Protein AF-A0A2S6AZV9-F1 (afdb_monomer_lite)

Foldseek 3Di:
DDDPCPVVVVLVCLLVVLLVQLLVQQVVLLVCLVVDDPVCNVVSVVVLVVVLVVQCVVCVVPVSSSCSRNCNNPVSNVVSVD

Radius of gyration: 15.21 Å; chains: 1; bounding box: 46×19×39 Å

Secondary structure (DSSP, 8-state):
-PPTTHHHHHHHHHHHHHHHHHHHHHHHHHHHHTTS-HHHHHHHHHHHHHHHHHHHHHHTTSHHHHHHHHHHHHHHHHHHH-

Sequence (82 aa):
RGRPGAGSRWLRQMVTGNIASGTLWGLPFAYWTFFVPLEYQFFFIVVLFGLGTGAIYSNYMVLPAVYGFVMPTFAPPFIALA

Structure (mmCIF, N/CA/C/O backbone):
data_AF-A0A2S6AZV9-F1
#
_entry.id   AF-A0A2S6AZV9-F1
#
loop_
_atom_site.group_PDB
_atom_site.id
_atom_site.type_symbol
_atom_site.label_atom_id
_atom_site.label_alt_id
_atom_site.label_comp_id
_atom_site.label_asym_id
_atom_site.label_entity_id
_atom_site.label_seq_id
_atom_site.pdbx_PDB_ins_code
_atom_site.Cartn_x
_atom_site.Cartn_y
_atom_site.Cartn_z
_atom_site.occupancy
_atom_site.B_iso_or_equiv
_atom_site.auth_seq_id
_atom_site.auth_comp_id
_atom_site.auth_asym_id
_atom_site.auth_atom_id
_atom_site.pdbx_PDB_model_num
ATOM 1 N N . ARG A 1 1 ? -32.127 6.459 20.507 1.00 48.72 1 ARG A N 1
ATOM 2 C CA . ARG A 1 1 ? -31.957 4.982 20.485 1.00 48.72 1 ARG A CA 1
ATOM 3 C C . ARG A 1 1 ? -30.653 4.650 19.759 1.00 48.72 1 ARG A C 1
ATOM 5 O O . ARG A 1 1 ? -30.616 4.765 18.541 1.00 48.72 1 ARG A O 1
ATOM 12 N N . GLY A 1 2 ? 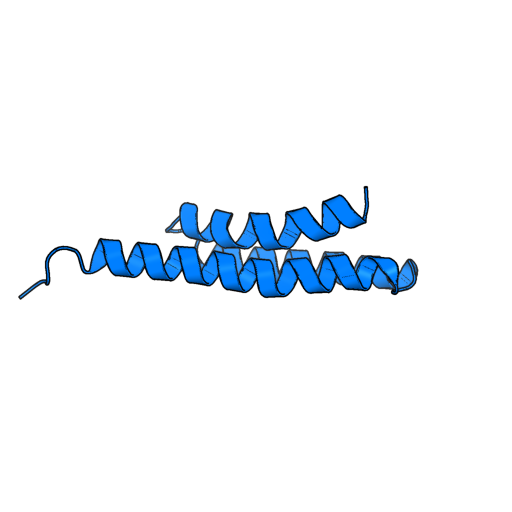-29.586 4.297 20.482 1.00 61.62 2 GLY A N 1
ATOM 13 C CA . GLY A 1 2 ? -28.347 3.807 19.868 1.00 61.62 2 GLY A CA 1
ATOM 14 C C . GLY A 1 2 ? -28.561 2.379 19.373 1.00 61.62 2 GLY A C 1
ATOM 15 O O . GLY A 1 2 ? -28.954 1.522 20.156 1.00 61.62 2 GLY A O 1
ATOM 16 N N . ARG A 1 3 ? -28.385 2.128 18.071 1.00 66.31 3 ARG A N 1
ATOM 17 C CA . ARG A 1 3 ? -28.468 0.770 17.516 1.00 66.31 3 ARG A CA 1
ATOM 18 C C . ARG A 1 3 ? -27.274 -0.038 18.048 1.00 66.31 3 ARG A C 1
ATOM 20 O O . ARG A 1 3 ? -26.142 0.321 17.707 1.00 66.31 3 ARG A O 1
ATOM 27 N N . PRO A 1 4 ? -27.483 -1.116 18.828 1.00 65.00 4 PRO A N 1
ATOM 28 C CA . PRO A 1 4 ? -26.389 -1.994 19.232 1.00 65.00 4 PRO A CA 1
ATOM 29 C C . PRO A 1 4 ? -25.645 -2.483 17.977 1.00 65.00 4 PRO A C 1
ATOM 31 O O . PRO A 1 4 ? -26.266 -2.805 16.959 1.00 65.00 4 PRO A O 1
ATOM 34 N N . GLY A 1 5 ? -24.312 -2.443 17.991 1.00 78.69 5 GLY A N 1
ATOM 35 C CA . GLY A 1 5 ? -23.482 -2.869 16.854 1.00 78.69 5 GLY A CA 1
ATOM 36 C C . GLY A 1 5 ? -23.406 -1.898 15.665 1.00 78.69 5 GLY A C 1
ATOM 37 O O . GLY A 1 5 ? -22.968 -2.286 14.583 1.00 78.69 5 GLY A O 1
ATOM 38 N N . ALA A 1 6 ? -23.844 -0.641 15.797 1.00 82.88 6 ALA A N 1
ATOM 39 C CA . ALA A 1 6 ? -23.563 0.376 14.775 1.00 82.88 6 ALA A CA 1
ATOM 40 C C . ALA A 1 6 ? -22.050 0.644 14.641 1.00 82.88 6 ALA A C 1
ATOM 42 O O . ALA A 1 6 ? -21.535 0.672 13.527 1.00 82.88 6 ALA A O 1
ATOM 43 N N . GLY A 1 7 ? -21.334 0.740 15.769 1.00 86.00 7 GLY A N 1
ATOM 44 C CA . GLY A 1 7 ? -19.884 0.963 15.784 1.00 86.00 7 GLY A CA 1
ATOM 45 C C . GLY A 1 7 ? -19.080 -0.187 15.172 1.00 86.00 7 GLY A C 1
ATOM 46 O O . GLY A 1 7 ? -18.185 0.054 14.371 1.00 86.00 7 GLY A O 1
ATOM 47 N N . SER A 1 8 ? -19.434 -1.444 15.464 1.00 88.31 8 SER A N 1
ATOM 48 C CA . SER A 1 8 ? -18.737 -2.608 14.894 1.00 88.31 8 SER A CA 1
ATOM 49 C C . SER A 1 8 ? -18.958 -2.751 13.387 1.00 88.31 8 SER A C 1
ATOM 51 O O . SER A 1 8 ? -18.031 -3.095 12.656 1.00 88.31 8 SER A O 1
ATOM 53 N N . ARG A 1 9 ? -20.167 -2.443 12.897 1.00 91.88 9 ARG A N 1
ATOM 54 C CA . ARG A 1 9 ? -20.459 -2.402 11.455 1.00 91.88 9 ARG A CA 1
ATOM 55 C C . ARG A 1 9 ? -19.692 -1.291 10.749 1.00 91.88 9 ARG A C 1
ATOM 57 O O . ARG A 1 9 ? -19.103 -1.558 9.707 1.00 91.88 9 ARG A O 1
ATOM 64 N N . TRP A 1 10 ? -19.667 -0.095 11.335 1.00 91.69 10 TRP A N 1
ATOM 65 C CA . TRP A 1 10 ? -18.888 1.026 10.813 1.00 91.69 10 TRP A CA 1
ATOM 66 C C . TRP A 1 10 ? -17.397 0.684 10.749 1.00 91.69 10 TRP A C 1
ATOM 68 O O . TRP A 1 10 ? -16.787 0.836 9.697 1.00 91.69 10 TRP A O 1
ATOM 78 N N . LEU A 1 11 ? -16.836 0.119 11.824 1.00 91.94 11 LEU A N 1
ATOM 79 C CA . LEU A 1 11 ? -15.431 -0.286 11.866 1.00 91.94 11 LEU A CA 1
ATOM 80 C C . LEU A 1 11 ? -15.109 -1.301 10.765 1.00 91.94 11 LEU A C 1
ATOM 82 O O . LEU A 1 11 ? -14.122 -1.150 10.050 1.00 91.94 11 LEU A O 1
ATOM 86 N N . ARG A 1 12 ? -15.964 -2.315 10.588 1.00 93.31 12 ARG A N 1
ATOM 87 C CA . ARG A 1 12 ? -15.783 -3.320 9.534 1.00 93.31 12 ARG A CA 1
ATOM 88 C C . ARG A 1 12 ? -15.807 -2.683 8.145 1.00 93.31 12 ARG A C 1
ATOM 90 O O . ARG A 1 12 ? -14.930 -2.975 7.344 1.00 93.31 12 ARG A O 1
ATOM 97 N N . GLN A 1 13 ? -16.763 -1.797 7.875 1.00 93.75 13 GLN A N 1
ATOM 98 C CA . GLN A 1 13 ? -16.851 -1.081 6.598 1.00 93.75 13 GLN A CA 1
ATOM 99 C C . GLN A 1 13 ? -15.637 -0.181 6.357 1.00 93.75 13 GLN A C 1
ATOM 101 O O . GLN A 1 13 ? -15.115 -0.160 5.247 1.00 93.75 13 GLN A O 1
ATOM 106 N N . MET A 1 14 ? -15.152 0.508 7.390 1.00 92.69 14 MET A N 1
ATOM 107 C CA . MET A 1 14 ? -13.977 1.370 7.298 1.00 92.69 14 MET A CA 1
ATOM 108 C C . MET A 1 14 ? -12.711 0.571 6.982 1.00 92.69 14 MET A C 1
ATOM 110 O O . MET A 1 14 ? -11.945 0.954 6.099 1.00 92.69 14 MET A O 1
ATOM 114 N N . VAL A 1 15 ? -12.506 -0.569 7.646 1.00 94.69 15 VAL A N 1
ATOM 115 C CA . VAL A 1 15 ? -11.364 -1.454 7.368 1.00 94.69 15 VAL A CA 1
ATOM 116 C C . VAL A 1 15 ? -11.482 -2.069 5.974 1.00 94.69 15 VAL A C 1
ATOM 118 O O . VAL A 1 15 ? -10.526 -2.014 5.207 1.00 94.69 15 VAL A O 1
ATOM 121 N N . THR A 1 16 ? -12.650 -2.602 5.600 1.00 95.75 16 THR A N 1
ATOM 122 C CA . THR A 1 16 ? -12.863 -3.177 4.260 1.00 95.75 16 THR A CA 1
ATOM 123 C C . THR A 1 16 ? -12.679 -2.134 3.157 1.00 95.75 16 THR A C 1
ATOM 125 O O . THR A 1 16 ? -12.071 -2.443 2.137 1.00 95.75 16 THR A O 1
ATOM 128 N N . GLY A 1 17 ? -13.137 -0.898 3.368 1.00 94.69 17 GLY A N 1
ATOM 129 C CA . GLY A 1 17 ? -12.917 0.211 2.442 1.00 94.69 17 GLY A CA 1
ATOM 130 C C . GLY A 1 17 ? -11.436 0.547 2.281 1.00 94.69 17 GLY A C 1
ATOM 131 O O . GLY A 1 17 ? -10.969 0.696 1.159 1.00 94.69 17 GLY A O 1
ATOM 132 N N . ASN A 1 18 ? -10.674 0.587 3.376 1.00 94.69 18 ASN A N 1
ATOM 133 C CA . ASN A 1 18 ? -9.228 0.810 3.317 1.00 94.69 18 ASN A CA 1
ATOM 134 C C . ASN A 1 18 ? -8.485 -0.329 2.603 1.00 94.69 18 ASN A C 1
ATOM 136 O O . ASN A 1 18 ? -7.617 -0.048 1.782 1.00 94.69 18 ASN A O 1
ATOM 140 N N . ILE A 1 19 ? -8.868 -1.589 2.839 1.00 95.88 19 ILE A N 1
ATOM 141 C CA . ILE A 1 19 ? -8.324 -2.750 2.111 1.00 95.88 19 ILE A CA 1
ATOM 142 C C . ILE A 1 19 ? -8.611 -2.644 0.616 1.00 95.88 19 ILE A C 1
ATOM 144 O O . ILE A 1 19 ? -7.702 -2.816 -0.197 1.00 95.88 19 ILE A O 1
ATOM 148 N N . ALA A 1 20 ? -9.854 -2.336 0.247 1.00 96.19 20 ALA A N 1
ATOM 149 C CA . ALA A 1 20 ? -10.246 -2.187 -1.149 1.00 96.19 20 ALA A CA 1
ATOM 150 C C . ALA A 1 20 ? -9.474 -1.048 -1.826 1.00 96.19 20 ALA A C 1
ATOM 152 O O . ALA A 1 20 ? -8.885 -1.260 -2.883 1.00 96.19 20 ALA A O 1
ATOM 153 N N . SER A 1 21 ? -9.408 0.125 -1.191 1.00 93.62 21 SER A N 1
ATOM 154 C CA . SER A 1 21 ? -8.657 1.278 -1.694 1.00 93.62 21 SER A CA 1
ATOM 155 C C . SER A 1 21 ? -7.171 0.973 -1.835 1.00 93.62 21 SER A C 1
ATOM 157 O O . SER A 1 21 ? -6.588 1.265 -2.875 1.00 93.62 21 SER A O 1
ATOM 159 N N . GLY A 1 22 ? -6.555 0.357 -0.824 1.00 93.88 22 GLY A N 1
ATOM 160 C CA . GLY A 1 22 ? -5.137 0.031 -0.882 1.00 93.88 22 GLY A CA 1
ATOM 161 C C . GLY A 1 22 ? -4.823 -1.009 -1.955 1.00 93.88 22 GLY A C 1
ATOM 162 O O . GLY A 1 22 ? -3.842 -0.871 -2.672 1.00 93.88 22 GLY A O 1
ATOM 163 N N . THR A 1 23 ? -5.704 -1.991 -2.158 1.00 95.38 23 THR A N 1
AT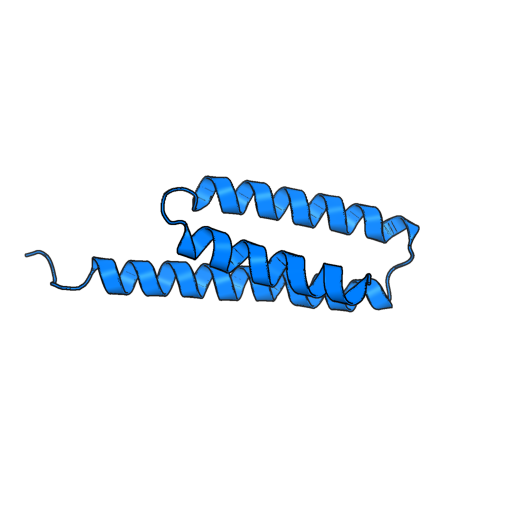OM 164 C CA . THR A 1 23 ? -5.574 -2.980 -3.244 1.00 95.38 23 THR A CA 1
ATOM 165 C C . THR A 1 23 ? -5.736 -2.330 -4.621 1.00 95.38 23 THR A C 1
ATOM 167 O O . THR A 1 23 ? -4.988 -2.646 -5.546 1.00 95.38 23 THR A O 1
ATOM 170 N N . LEU A 1 24 ? -6.688 -1.399 -4.751 1.00 94.50 24 LEU A N 1
ATOM 171 C CA . LEU A 1 24 ? -6.967 -0.670 -5.989 1.00 94.50 24 LEU A CA 1
ATOM 172 C C . LEU A 1 24 ? -5.803 0.229 -6.411 1.00 94.50 24 LEU A C 1
ATOM 174 O O . LEU A 1 24 ? -5.640 0.459 -7.601 1.00 94.50 24 LEU A O 1
ATOM 178 N N . TRP A 1 25 ? -4.984 0.698 -5.470 1.00 90.94 25 TRP A N 1
ATOM 179 C CA . TRP A 1 25 ? -3.752 1.420 -5.787 1.00 90.94 25 TRP A CA 1
ATOM 180 C C . TRP A 1 25 ? -2.543 0.489 -5.923 1.00 90.94 25 TRP A C 1
ATOM 182 O O . TRP A 1 25 ? -1.817 0.574 -6.910 1.00 90.94 25 TRP A O 1
ATOM 192 N N . GLY A 1 26 ? -2.337 -0.438 -4.989 1.00 92.19 26 GLY A N 1
ATOM 193 C CA . GLY A 1 26 ? -1.154 -1.298 -4.966 1.00 92.19 26 GLY A CA 1
ATOM 194 C C . GLY A 1 26 ? -1.041 -2.242 -6.163 1.00 92.19 26 GLY A C 1
ATOM 195 O O . GLY A 1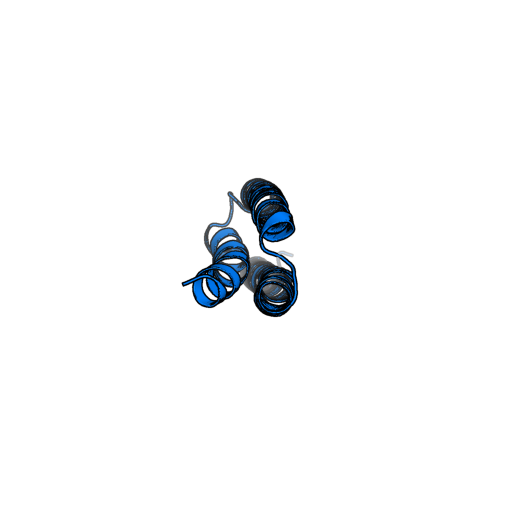 26 ? 0.048 -2.376 -6.719 1.00 92.19 26 GLY A O 1
ATOM 196 N N . LEU A 1 27 ? -2.144 -2.865 -6.607 1.00 93.31 27 LEU A N 1
ATOM 197 C CA . LEU A 1 27 ? -2.104 -3.797 -7.743 1.00 93.31 27 LEU A CA 1
ATOM 198 C C . LEU A 1 27 ? -1.769 -3.103 -9.076 1.00 93.31 27 LEU A C 1
ATOM 200 O O . LEU A 1 27 ? -0.872 -3.595 -9.763 1.00 93.31 27 LEU A O 1
ATOM 204 N N . PRO A 1 28 ? -2.401 -1.972 -9.459 1.00 91.44 28 PRO A N 1
ATOM 205 C CA . PRO A 1 28 ? -1.998 -1.249 -10.664 1.00 91.44 28 PRO A CA 1
ATOM 206 C C . PRO A 1 28 ? -0.556 -0.754 -10.622 1.00 91.44 28 PRO A C 1
ATOM 208 O O . PRO A 1 28 ? 0.146 -0.899 -11.619 1.00 91.44 28 PRO A O 1
ATOM 211 N N . PHE A 1 29 ? -0.082 -0.235 -9.482 1.00 89.44 29 PHE A N 1
ATOM 212 C CA . PHE A 1 29 ? 1.317 0.186 -9.357 1.00 89.44 29 PHE A CA 1
ATOM 213 C C . PHE A 1 29 ? 2.284 -0.989 -9.541 1.00 89.44 29 PHE A C 1
ATOM 215 O O . PHE A 1 29 ? 3.240 -0.874 -10.308 1.00 89.44 29 PHE A O 1
ATOM 222 N N . ALA A 1 30 ? 2.005 -2.140 -8.923 1.00 90.75 30 ALA A N 1
ATOM 223 C CA . ALA A 1 30 ? 2.794 -3.355 -9.120 1.00 90.75 30 ALA A CA 1
ATOM 224 C C . ALA A 1 30 ? 2.798 -3.799 -10.589 1.00 90.75 30 ALA A C 1
ATOM 226 O O . ALA A 1 30 ? 3.855 -4.067 -11.152 1.00 90.75 30 ALA A O 1
ATOM 227 N N . TYR A 1 31 ? 1.631 -3.805 -11.237 1.00 91.00 31 TYR A N 1
ATOM 228 C CA . TYR A 1 31 ? 1.512 -4.146 -12.652 1.00 91.00 31 TYR A CA 1
ATOM 229 C C . TYR A 1 31 ? 2.314 -3.189 -13.544 1.00 91.00 31 TYR A C 1
ATOM 231 O O . TYR A 1 31 ? 3.080 -3.639 -14.392 1.00 91.00 31 TYR A O 1
ATOM 239 N N . TRP A 1 32 ? 2.192 -1.875 -13.343 1.00 89.75 32 TRP A N 1
ATOM 240 C CA . TRP A 1 32 ? 2.910 -0.885 -14.151 1.00 89.75 32 TRP A CA 1
ATOM 241 C C . TRP A 1 32 ? 4.424 -0.968 -13.999 1.00 89.75 32 TRP A C 1
ATOM 243 O O . TRP A 1 32 ? 5.135 -0.639 -14.945 1.00 89.75 32 TRP A O 1
ATOM 253 N N . THR A 1 33 ? 4.918 -1.460 -12.865 1.00 85.94 33 THR A N 1
ATOM 254 C CA . THR A 1 33 ? 6.357 -1.643 -12.631 1.00 85.94 33 THR A CA 1
ATOM 255 C C . THR A 1 33 ? 7.008 -2.538 -13.697 1.00 85.94 33 THR A C 1
ATOM 257 O O . THR A 1 33 ? 8.147 -2.296 -14.080 1.00 85.94 33 THR A O 1
ATOM 260 N N . PHE A 1 34 ? 6.272 -3.502 -14.265 1.00 87.62 34 PHE A N 1
ATOM 261 C CA . PHE A 1 34 ? 6.782 -4.383 -15.325 1.00 87.62 34 PHE A CA 1
ATOM 262 C C . PHE A 1 34 ? 6.885 -3.727 -16.712 1.00 87.62 34 PHE A C 1
ATOM 264 O O . PHE A 1 34 ? 7.565 -4.259 -17.586 1.00 87.62 34 PHE A O 1
ATOM 271 N N . PHE A 1 35 ? 6.208 -2.598 -16.939 1.00 88.88 35 PHE A N 1
ATOM 272 C CA . PHE A 1 35 ? 6.128 -1.949 -18.258 1.00 88.88 35 PHE A CA 1
ATOM 273 C C . PHE A 1 35 ? 6.776 -0.568 -18.290 1.00 88.88 35 PHE A C 1
ATOM 275 O O . PHE A 1 35 ? 7.117 -0.066 -19.360 1.00 88.88 35 PHE A O 1
ATOM 282 N N . VAL A 1 36 ? 6.901 0.073 -17.130 1.00 86.25 36 VAL A N 1
ATOM 283 C CA . VAL A 1 36 ? 7.355 1.455 -17.017 1.00 86.25 36 VAL A CA 1
ATOM 284 C C . VAL A 1 36 ? 8.881 1.499 -16.874 1.00 86.25 36 VAL A C 1
ATOM 286 O O . VAL A 1 36 ? 9.421 0.803 -16.008 1.00 86.25 36 VAL A O 1
ATOM 289 N N . PRO A 1 37 ? 9.578 2.321 -17.689 1.00 85.75 37 PRO A N 1
ATOM 290 C CA . PRO A 1 37 ? 11.025 2.494 -17.599 1.00 85.75 37 PRO A CA 1
ATOM 291 C C . PRO A 1 37 ? 11.492 2.874 -16.194 1.00 85.75 37 PRO A C 1
ATOM 293 O O . PRO A 1 37 ? 10.788 3.575 -15.460 1.00 85.75 37 PRO A O 1
ATOM 296 N N . LEU A 1 38 ? 12.702 2.437 -15.840 1.00 81.88 38 LEU A N 1
ATOM 297 C CA . LEU A 1 38 ? 13.269 2.587 -14.499 1.00 81.88 38 LEU A CA 1
ATOM 298 C C . LEU A 1 38 ? 13.286 4.053 -14.037 1.00 81.88 38 LEU A C 1
ATOM 300 O O . LEU A 1 38 ? 12.979 4.336 -12.879 1.00 81.88 38 LEU A O 1
ATOM 304 N N . GLU A 1 39 ? 13.561 4.996 -14.944 1.00 82.31 39 GLU A N 1
ATOM 305 C CA . GLU A 1 39 ? 13.558 6.434 -14.649 1.00 82.31 39 GLU A CA 1
ATOM 306 C C . GLU A 1 39 ? 12.222 6.953 -14.090 1.00 82.31 39 GLU A C 1
ATOM 308 O O . GLU A 1 39 ? 12.211 7.885 -13.285 1.00 82.31 39 GLU A O 1
ATOM 313 N N . TYR A 1 40 ? 11.098 6.329 -14.452 1.00 82.81 40 TYR A N 1
ATOM 314 C CA . TYR A 1 40 ? 9.768 6.717 -13.984 1.00 82.81 40 TYR A CA 1
ATOM 315 C C . TYR A 1 40 ? 9.308 5.922 -12.753 1.00 82.81 40 TYR A C 1
ATOM 317 O O . TYR A 1 40 ? 8.360 6.332 -12.083 1.00 82.81 40 TYR A O 1
ATOM 325 N N . GLN A 1 41 ? 9.985 4.830 -12.385 1.00 82.56 41 GLN A N 1
ATOM 326 C CA . GLN A 1 41 ? 9.624 4.036 -11.202 1.00 82.56 41 GLN A CA 1
ATOM 327 C C . GLN A 1 41 ? 9.864 4.802 -9.891 1.00 82.56 41 GLN A C 1
ATOM 329 O O . GLN A 1 41 ? 9.097 4.661 -8.938 1.00 82.56 41 GLN A O 1
ATOM 334 N N . PHE A 1 42 ? 10.851 5.705 -9.853 1.00 83.12 42 PHE A N 1
ATOM 335 C CA . PHE A 1 42 ? 11.046 6.608 -8.711 1.00 83.12 42 PHE A CA 1
ATOM 336 C C . PHE A 1 42 ? 9.829 7.504 -8.455 1.00 83.12 42 PHE A C 1
ATOM 338 O O . PHE A 1 42 ? 9.514 7.806 -7.303 1.00 83.12 42 PHE A O 1
ATOM 345 N N . PHE A 1 43 ? 9.100 7.892 -9.504 1.00 85.62 43 PHE A N 1
ATOM 346 C CA . PHE A 1 43 ? 7.875 8.671 -9.349 1.00 85.62 43 PHE A CA 1
ATOM 347 C C . PHE A 1 43 ? 6.771 7.859 -8.658 1.00 85.62 43 PHE A C 1
ATOM 349 O O . PHE A 1 43 ? 6.047 8.394 -7.820 1.00 85.62 43 PHE A O 1
ATOM 356 N N . PHE A 1 44 ? 6.681 6.553 -8.927 1.00 85.06 44 PHE A N 1
ATOM 357 C CA . PHE A 1 44 ? 5.721 5.672 -8.254 1.00 85.06 44 PHE A CA 1
ATOM 358 C C . PHE A 1 44 ? 5.978 5.585 -6.755 1.00 85.06 44 PHE A C 1
ATOM 360 O O . PHE A 1 44 ? 5.030 5.634 -5.975 1.00 85.06 44 PHE A O 1
ATOM 367 N N . ILE A 1 45 ? 7.246 5.557 -6.345 1.00 83.31 45 ILE A N 1
ATOM 368 C CA . ILE A 1 45 ? 7.625 5.608 -4.931 1.00 83.31 45 ILE A CA 1
ATOM 369 C C . ILE A 1 45 ? 7.087 6.894 -4.288 1.00 83.31 45 ILE A C 1
ATOM 371 O O . ILE A 1 45 ? 6.415 6.826 -3.260 1.00 83.31 45 ILE A O 1
ATOM 375 N N . VAL A 1 46 ? 7.301 8.057 -4.912 1.00 89.56 46 VAL A N 1
ATOM 376 C CA . VAL A 1 46 ? 6.800 9.347 -4.400 1.00 89.56 46 VAL A CA 1
AT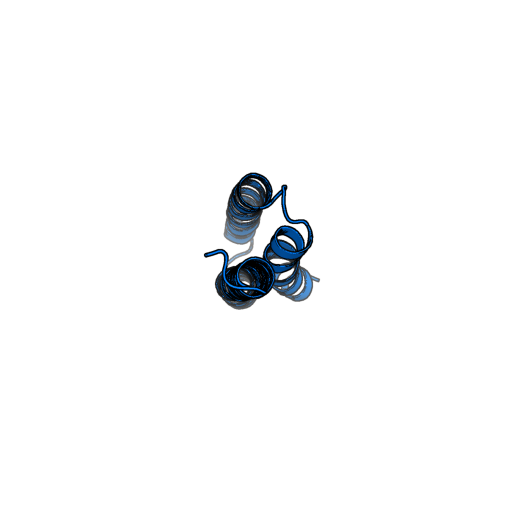OM 377 C C . VAL A 1 46 ? 5.275 9.342 -4.258 1.00 89.56 46 VAL A C 1
ATOM 379 O O . VAL A 1 46 ? 4.753 9.761 -3.223 1.00 89.56 46 VAL A O 1
ATOM 382 N N . VAL A 1 47 ? 4.554 8.832 -5.260 1.00 89.12 47 VAL A N 1
ATOM 383 C CA . VAL A 1 47 ? 3.085 8.752 -5.221 1.00 89.12 47 VAL A CA 1
ATOM 384 C C . VAL A 1 47 ? 2.600 7.802 -4.123 1.00 89.12 47 VAL A C 1
ATOM 386 O O . VAL A 1 47 ? 1.701 8.165 -3.362 1.00 89.12 47 VAL A O 1
ATOM 389 N N . LEU A 1 48 ? 3.209 6.619 -3.994 1.00 88.94 48 LEU A N 1
ATOM 390 C CA . LEU A 1 48 ? 2.867 5.639 -2.959 1.00 88.94 48 LEU A CA 1
ATOM 391 C C . LEU A 1 48 ? 3.112 6.195 -1.553 1.00 88.94 48 LEU A C 1
ATOM 393 O O . LEU A 1 48 ? 2.248 6.056 -0.687 1.00 88.94 48 LEU A O 1
ATOM 397 N N . PHE A 1 49 ? 4.236 6.882 -1.326 1.00 89.88 49 PHE A N 1
ATOM 398 C CA . PHE A 1 49 ? 4.506 7.540 -0.047 1.00 89.88 49 PHE A CA 1
ATOM 399 C C . PHE A 1 49 ? 3.513 8.670 0.240 1.00 89.88 49 PHE A C 1
ATOM 401 O O . PHE A 1 49 ? 2.981 8.721 1.346 1.00 89.88 49 PHE A O 1
ATOM 408 N N . GLY A 1 50 ? 3.185 9.513 -0.744 1.00 91.94 50 GLY A N 1
ATOM 409 C CA . GLY A 1 50 ? 2.170 10.561 -0.584 1.00 91.94 50 GLY A CA 1
ATOM 410 C C . GLY A 1 50 ? 0.788 10.003 -0.216 1.00 91.94 50 GLY A C 1
ATOM 411 O O . GLY A 1 50 ? 0.155 10.478 0.732 1.00 91.94 50 GLY A O 1
ATOM 412 N N . LEU A 1 51 ? 0.349 8.947 -0.909 1.00 90.81 51 LEU A N 1
ATOM 413 C CA . LEU A 1 51 ? -0.881 8.212 -0.591 1.00 90.81 51 LEU A CA 1
ATOM 414 C C . LEU A 1 51 ? -0.831 7.605 0.816 1.00 90.81 51 LEU A C 1
ATOM 416 O O . LEU A 1 51 ? -1.782 7.754 1.586 1.00 90.81 51 LEU A O 1
ATOM 420 N N . GLY A 1 52 ? 0.283 6.959 1.166 1.00 88.94 52 GLY A N 1
ATOM 421 C C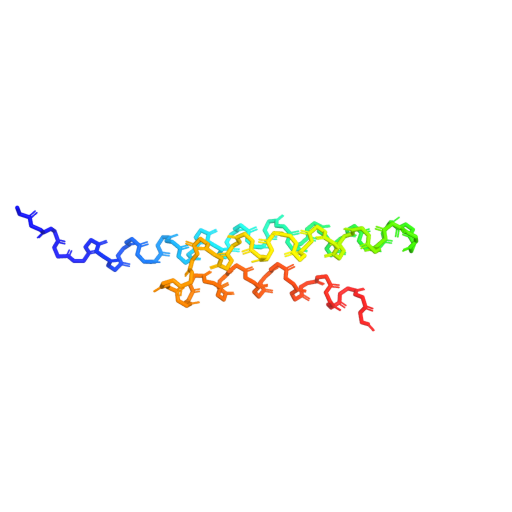A . GLY A 1 52 ? 0.509 6.371 2.484 1.00 88.94 52 GLY A CA 1
ATOM 422 C C . GLY A 1 52 ? 0.396 7.403 3.603 1.00 88.94 52 GLY A C 1
ATOM 423 O O . GLY A 1 52 ? -0.335 7.184 4.568 1.00 88.94 52 GLY A O 1
ATOM 424 N N . THR A 1 53 ? 1.040 8.560 3.453 1.00 91.62 53 THR A N 1
ATOM 425 C CA . THR A 1 53 ? 0.965 9.661 4.420 1.00 91.62 53 THR A CA 1
ATOM 426 C C . THR A 1 53 ? -0.474 10.148 4.607 1.00 91.62 53 THR A C 1
ATOM 428 O O . THR A 1 53 ? -0.944 10.246 5.743 1.00 91.62 53 THR A O 1
ATOM 431 N N . GLY A 1 54 ? -1.210 10.390 3.518 1.00 88.81 54 GLY A N 1
ATOM 432 C CA . GLY A 1 54 ? -2.614 10.812 3.589 1.00 88.81 54 GLY A CA 1
ATOM 433 C C . GLY A 1 54 ? -3.523 9.779 4.266 1.00 88.81 54 GLY A C 1
ATOM 434 O O . GLY A 1 54 ? -4.367 10.126 5.100 1.00 88.81 54 GLY A O 1
ATOM 435 N N . ALA A 1 55 ? -3.323 8.496 3.967 1.00 88.94 55 ALA A N 1
ATOM 436 C CA . ALA A 1 55 ? -4.082 7.407 4.575 1.00 88.94 55 ALA A CA 1
ATOM 437 C C . ALA A 1 55 ? -3.772 7.230 6.069 1.00 88.94 55 ALA A C 1
ATOM 439 O O . ALA A 1 55 ? -4.688 7.007 6.863 1.00 88.94 55 ALA A O 1
ATOM 440 N N . ILE A 1 56 ? -2.510 7.381 6.480 1.00 89.88 56 ILE A N 1
ATOM 441 C CA . ILE A 1 56 ? -2.118 7.316 7.894 1.00 89.88 56 ILE A CA 1
ATOM 442 C C . ILE A 1 56 ? -2.800 8.443 8.676 1.00 89.88 56 ILE A C 1
ATOM 444 O O . ILE A 1 56 ? -3.468 8.167 9.672 1.00 89.88 56 ILE A O 1
ATOM 448 N N . TYR A 1 57 ? -2.726 9.693 8.209 1.00 88.69 57 TYR A N 1
ATOM 449 C CA . TYR A 1 57 ? -3.341 10.825 8.916 1.00 88.69 57 TYR A CA 1
ATOM 450 C C . TYR A 1 57 ? -4.872 10.779 8.963 1.00 88.69 57 TYR A C 1
ATOM 452 O O . TYR A 1 57 ? -5.469 11.298 9.902 1.00 88.69 57 TYR A O 1
ATOM 460 N N . SER A 1 58 ? -5.525 10.145 7.991 1.00 85.31 58 SER A N 1
ATOM 461 C CA . SER A 1 58 ? -6.986 9.998 7.994 1.00 85.31 58 SER A CA 1
ATOM 462 C C . SER A 1 58 ? -7.483 8.821 8.840 1.00 85.31 58 SER A C 1
ATOM 464 O O . SER A 1 58 ? -8.635 8.830 9.270 1.00 85.31 58 SER A O 1
ATOM 466 N N . ASN A 1 59 ? -6.632 7.826 9.117 1.00 89.88 59 ASN A N 1
ATOM 467 C CA . ASN A 1 59 ? -7.035 6.590 9.793 1.00 89.88 59 ASN A CA 1
ATOM 468 C C . ASN A 1 59 ? -6.292 6.313 11.114 1.00 89.88 59 ASN A C 1
ATOM 470 O O . ASN A 1 59 ? -6.601 5.308 11.748 1.00 89.88 59 ASN A O 1
ATOM 474 N N . TYR A 1 60 ? -5.355 7.158 11.572 1.00 88.00 60 TYR A N 1
ATOM 475 C CA . TYR A 1 60 ? -4.472 6.848 12.719 1.00 88.00 60 TYR A CA 1
ATOM 476 C C . TYR A 1 60 ? -5.205 6.498 14.023 1.00 88.00 60 TYR A C 1
ATOM 478 O O . TYR A 1 60 ? -4.668 5.772 14.855 1.00 88.00 60 TYR A O 1
ATOM 486 N N . MET A 1 61 ? -6.440 6.973 14.202 1.00 90.81 61 MET A N 1
ATOM 487 C CA . MET A 1 61 ? -7.276 6.631 15.359 1.00 90.81 61 MET A CA 1
ATOM 488 C C . MET A 1 61 ? -7.766 5.170 15.342 1.00 90.81 61 MET A C 1
ATOM 490 O O . MET A 1 61 ? -8.236 4.663 16.358 1.00 90.81 61 MET A O 1
ATOM 494 N N . VAL A 1 62 ? -7.669 4.488 14.198 1.00 92.44 62 VAL A N 1
ATOM 495 C CA . VAL A 1 62 ? -8.115 3.112 13.966 1.00 92.44 62 VAL A CA 1
ATOM 496 C C . VAL A 1 62 ? -6.990 2.340 13.272 1.00 92.44 62 VAL A C 1
ATOM 498 O O . VAL A 1 62 ? -6.966 2.191 12.051 1.00 92.44 62 VAL A O 1
ATOM 501 N N . LEU A 1 63 ? -6.055 1.799 14.058 1.00 90.88 63 LEU A N 1
ATOM 502 C CA . LEU A 1 63 ? -4.889 1.062 13.542 1.00 90.88 63 LEU A CA 1
ATOM 503 C C . LEU A 1 63 ? -5.227 -0.027 12.502 1.00 90.88 63 LEU A C 1
ATOM 505 O O . LEU A 1 63 ? -4.537 -0.090 11.484 1.00 90.88 63 LEU A O 1
ATOM 509 N N . PRO A 1 64 ? -6.288 -0.848 12.666 1.00 92.00 64 PRO A N 1
ATOM 510 C CA . PRO A 1 64 ? -6.653 -1.828 11.644 1.00 92.00 64 PRO A CA 1
ATOM 511 C C . PRO A 1 64 ? -6.979 -1.206 10.280 1.00 92.00 64 PRO A C 1
ATOM 513 O O . PRO A 1 64 ? -6.723 -1.829 9.255 1.00 92.00 64 PRO A O 1
ATOM 516 N N . ALA A 1 65 ? -7.526 0.013 10.248 1.00 92.44 65 ALA A N 1
ATOM 517 C CA . ALA A 1 65 ? -7.818 0.722 9.006 1.00 92.44 65 ALA A CA 1
ATOM 518 C C . ALA A 1 65 ? -6.530 1.227 8.336 1.00 92.44 65 ALA A C 1
ATOM 520 O O . ALA A 1 65 ? -6.387 1.084 7.124 1.00 92.44 65 ALA A O 1
ATOM 521 N N . VAL A 1 66 ? -5.560 1.710 9.125 1.00 93.94 66 VAL A N 1
ATOM 522 C CA . VAL A 1 66 ? -4.222 2.082 8.628 1.00 93.94 66 VAL A CA 1
ATOM 523 C C . VAL A 1 66 ? -3.536 0.881 7.983 1.00 93.94 66 VAL A C 1
ATOM 525 O O . VAL A 1 66 ? -3.149 0.948 6.818 1.00 93.94 66 VAL A O 1
ATOM 528 N N . TYR A 1 67 ? -3.427 -0.241 8.702 1.00 92.50 67 TYR A N 1
ATOM 529 C CA . TYR A 1 67 ? -2.812 -1.454 8.153 1.00 92.50 67 TYR A CA 1
ATOM 530 C C . TYR A 1 67 ? -3.589 -2.003 6.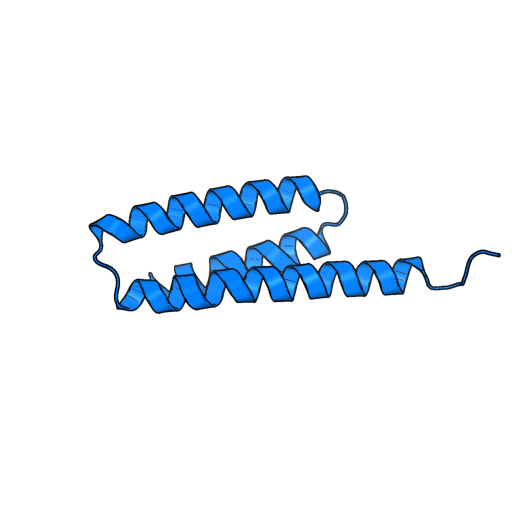959 1.00 92.50 67 TYR A C 1
ATOM 532 O O . TYR A 1 67 ? -2.978 -2.458 5.993 1.00 92.50 67 TYR A O 1
ATOM 540 N N . GLY A 1 68 ? -4.921 -1.901 7.010 1.00 93.75 68 GLY A N 1
ATOM 541 C CA . GLY A 1 68 ? -5.810 -2.269 5.919 1.00 93.75 68 GLY A CA 1
ATOM 542 C C . GLY A 1 68 ? -5.486 -1.535 4.623 1.00 93.75 68 GLY A C 1
ATOM 543 O O . GLY A 1 68 ? -5.563 -2.151 3.576 1.00 93.75 68 GLY A O 1
ATOM 544 N N . PHE A 1 69 ? -5.066 -0.270 4.671 1.00 94.38 69 PHE A N 1
ATOM 545 C CA . PHE A 1 69 ? -4.633 0.462 3.478 1.00 94.38 69 PHE A CA 1
ATOM 546 C C . PHE A 1 69 ? -3.159 0.221 3.134 1.00 94.38 69 PHE A C 1
ATOM 548 O O . PHE A 1 69 ? -2.829 -0.087 1.988 1.00 94.38 69 PHE A O 1
ATOM 555 N N . VAL A 1 70 ? -2.262 0.369 4.113 1.00 92.88 70 VAL A N 1
ATOM 556 C CA . VAL A 1 70 ? -0.809 0.390 3.880 1.00 92.88 70 VAL A CA 1
ATOM 557 C C . VAL A 1 70 ? -0.323 -0.949 3.329 1.00 92.88 70 VAL A C 1
ATOM 559 O O . VAL A 1 70 ? 0.379 -0.973 2.322 1.00 92.88 70 VAL A O 1
ATOM 562 N N . MET A 1 71 ? -0.726 -2.073 3.925 1.00 93.75 71 MET A N 1
ATOM 563 C CA . MET A 1 71 ? -0.243 -3.387 3.485 1.00 93.75 71 MET A CA 1
ATOM 564 C C . MET A 1 71 ? -0.553 -3.674 2.007 1.00 93.75 71 MET A C 1
ATOM 566 O O . MET A 1 71 ? 0.391 -3.906 1.252 1.00 93.75 71 MET A O 1
ATOM 570 N N . PRO A 1 72 ? -1.812 -3.612 1.538 1.00 94.06 72 PRO A N 1
ATOM 571 C CA . PRO A 1 72 ? -2.108 -3.881 0.134 1.00 94.06 72 PRO A CA 1
ATOM 572 C C . PRO A 1 72 ? -1.630 -2.784 -0.825 1.00 94.06 72 PRO A C 1
ATOM 574 O O . PRO A 1 72 ? -1.477 -3.077 -2.004 1.00 94.06 72 PRO A O 1
ATOM 577 N N . THR A 1 73 ? -1.359 -1.559 -0.355 1.00 93.69 73 THR A N 1
ATOM 578 C CA . THR A 1 73 ? -0.791 -0.489 -1.199 1.00 93.69 73 THR A CA 1
ATOM 579 C C . THR A 1 73 ? 0.693 -0.716 -1.482 1.00 93.69 73 THR A C 1
ATOM 581 O O . THR A 1 73 ? 1.137 -0.533 -2.611 1.00 93.69 73 THR A O 1
ATOM 584 N N . PHE A 1 74 ? 1.465 -1.112 -0.466 1.00 91.06 74 PHE A N 1
ATOM 585 C CA . PHE A 1 74 ? 2.926 -1.187 -0.551 1.00 91.06 74 PHE A CA 1
ATOM 586 C C . PHE A 1 74 ? 3.455 -2.592 -0.849 1.00 91.06 74 PHE A C 1
ATOM 588 O O . PHE A 1 74 ? 4.445 -2.721 -1.566 1.00 91.06 74 PHE A O 1
ATOM 595 N N . ALA A 1 75 ? 2.825 -3.651 -0.328 1.00 91.62 75 ALA A N 1
ATOM 596 C CA . ALA A 1 75 ? 3.354 -5.005 -0.484 1.00 91.62 75 ALA A CA 1
ATOM 597 C C . ALA A 1 75 ? 3.441 -5.457 -1.956 1.00 91.62 75 ALA A C 1
ATOM 599 O O . ALA A 1 75 ? 4.502 -5.945 -2.339 1.00 91.62 75 ALA A O 1
ATOM 600 N N . PRO A 1 76 ? 2.414 -5.269 -2.815 1.00 91.69 76 PRO A N 1
ATOM 601 C CA . PRO A 1 76 ? 2.499 -5.721 -4.202 1.00 91.69 76 PRO A CA 1
ATOM 602 C C . PRO A 1 76 ? 3.599 -5.013 -5.014 1.00 91.69 76 PRO A C 1
ATOM 604 O O . PRO A 1 76 ? 4.370 -5.722 -5.657 1.00 91.69 76 PRO A O 1
ATOM 607 N N . PRO A 1 77 ? 3.751 -3.668 -4.970 1.00 86.19 77 PRO A N 1
ATOM 608 C CA . PRO A 1 77 ? 4.857 -2.997 -5.653 1.00 86.19 77 PRO A CA 1
ATOM 609 C C . PRO A 1 77 ? 6.235 -3.443 -5.159 1.00 86.19 77 PRO A C 1
ATOM 611 O O . PRO A 1 77 ? 7.120 -3.667 -5.975 1.00 86.19 77 PRO A O 1
ATOM 614 N N . PHE A 1 78 ? 6.424 -3.631 -3.847 1.00 85.06 78 PHE A N 1
ATOM 615 C CA . PHE A 1 78 ? 7.704 -4.122 -3.325 1.00 85.06 78 PHE A CA 1
ATOM 616 C C . PHE A 1 78 ? 8.010 -5.556 -3.757 1.00 85.06 78 PHE A C 1
ATOM 618 O O . PHE A 1 78 ? 9.160 -5.852 -4.051 1.00 85.06 78 PHE A O 1
ATOM 625 N N . ILE A 1 79 ? 7.000 -6.427 -3.837 1.00 87.12 79 ILE A N 1
ATOM 626 C CA . ILE A 1 79 ? 7.166 -7.785 -4.373 1.00 87.12 79 ILE A CA 1
ATOM 627 C C . ILE A 1 79 ? 7.504 -7.743 -5.868 1.00 87.12 79 ILE A C 1
ATOM 629 O O . ILE A 1 79 ? 8.312 -8.540 -6.320 1.00 87.12 79 ILE A O 1
ATOM 633 N N . ALA A 1 80 ? 6.909 -6.827 -6.636 1.00 84.94 80 ALA A N 1
ATOM 634 C CA . ALA A 1 80 ? 7.206 -6.675 -8.062 1.00 84.94 80 ALA A CA 1
ATOM 635 C C . ALA A 1 80 ? 8.612 -6.103 -8.337 1.00 84.94 80 ALA A C 1
ATOM 637 O O . ALA A 1 80 ? 9.145 -6.311 -9.423 1.00 84.94 80 ALA A O 1
ATOM 638 N N . LEU A 1 81 ? 9.188 -5.378 -7.372 1.00 77.06 81 LEU A N 1
ATOM 639 C CA . LEU A 1 81 ? 10.525 -4.776 -7.446 1.00 77.06 81 LEU A CA 1
ATOM 640 C C . LEU A 1 81 ? 11.651 -5.667 -6.886 1.00 77.06 81 LEU A C 1
ATOM 642 O O . LEU A 1 81 ? 12.817 -5.332 -7.095 1.00 77.06 81 LEU A O 1
ATOM 646 N N . ALA A 1 82 ? 11.320 -6.724 -6.135 1.00 74.69 82 ALA A N 1
ATOM 647 C CA . ALA A 1 82 ? 12.270 -7.626 -5.472 1.00 74.69 82 ALA A CA 1
ATOM 648 C C . ALA A 1 82 ? 12.759 -8.745 -6.402 1.00 74.69 82 ALA A C 1
ATOM 650 O O . ALA A 1 82 ? 13.960 -9.084 -6.302 1.00 74.69 82 ALA A O 1
#

pLDDT: mean 88.16, std 7.81, range [48.72, 96.19]